Protein AF-A0A7S1PFL6-F1 (afdb_monomer_lite)

Foldseek 3Di:
DDDDPDDPPPDPVVSVVVVVVVVVVVVVVVVVVVVVVVVVVVVVVVLVVVCVVCVVQQFHPDDFPQQFWAWEQEPNDTDTHRSVVCPPPVNVPDPVSVCVGTRQRNADADPVGGRYDD

Radius of gyration: 30.79 Å; chains: 1; bounding box: 65×36×78 Å

Structure (mmCIF, N/CA/C/O backbone):
data_AF-A0A7S1PFL6-F1
#
_entry.id   AF-A0A7S1PFL6-F1
#
loop_
_atom_site.group_PDB
_atom_site.id
_atom_site.type_symbol
_atom_site.label_atom_id
_atom_site.label_alt_id
_atom_site.label_comp_id
_atom_site.label_asym_id
_atom_site.label_entity_id
_atom_site.label_seq_id
_atom_site.pdbx_PDB_ins_code
_atom_site.Cartn_x
_atom_site.Cartn_y
_atom_site.Cartn_z
_atom_site.occupancy
_atom_site.B_iso_or_equiv
_atom_site.auth_seq_id
_atom_site.auth_comp_id
_atom_site.auth_asym_id
_atom_site.auth_atom_id
_atom_site.pdbx_PDB_model_num
ATOM 1 N N . ALA A 1 1 ? -47.171 -23.352 50.674 1.00 37.91 1 ALA A N 1
ATOM 2 C CA . ALA A 1 1 ? -45.908 -22.912 51.295 1.00 37.91 1 ALA A CA 1
ATOM 3 C C . ALA A 1 1 ? -45.288 -21.849 50.395 1.00 37.91 1 ALA A C 1
ATOM 5 O O . ALA A 1 1 ? -44.750 -22.189 49.352 1.00 37.91 1 ALA A O 1
ATOM 6 N N . GLY A 1 2 ? -45.491 -20.568 50.715 1.00 40.59 2 GLY A N 1
ATOM 7 C CA . GLY A 1 2 ? -44.917 -19.449 49.962 1.00 40.59 2 GLY A CA 1
ATOM 8 C C . GLY A 1 2 ? -43.595 -19.048 50.601 1.00 40.59 2 GLY A C 1
ATOM 9 O O . GLY A 1 2 ? -43.602 -18.484 51.691 1.00 40.59 2 GLY A O 1
ATOM 10 N N . GLY A 1 3 ? -42.478 -19.403 49.966 1.00 45.69 3 GLY A N 1
ATOM 11 C CA . GLY A 1 3 ? -41.152 -18.977 50.405 1.00 45.69 3 GLY A CA 1
ATOM 12 C C . GLY A 1 3 ? -41.017 -17.466 50.244 1.00 45.69 3 GLY A C 1
ATOM 13 O O . GLY A 1 3 ? -41.271 -16.936 49.162 1.00 45.69 3 GLY A O 1
ATOM 14 N N . ALA A 1 4 ? -40.666 -16.771 51.325 1.00 55.09 4 ALA A N 1
ATOM 15 C CA . ALA A 1 4 ? -40.353 -15.349 51.273 1.00 55.09 4 ALA A CA 1
ATOM 16 C C . ALA A 1 4 ? -39.186 -15.118 50.292 1.00 55.09 4 ALA A C 1
ATOM 18 O O . ALA A 1 4 ? -38.239 -15.910 50.301 1.00 55.09 4 ALA A O 1
ATOM 19 N N . PRO A 1 5 ? -39.231 -14.072 49.445 1.00 56.28 5 PRO A N 1
ATOM 20 C CA . PRO A 1 5 ? -38.118 -13.768 48.556 1.00 56.28 5 PRO A CA 1
ATOM 21 C C . PRO A 1 5 ? -36.873 -13.497 49.405 1.00 56.28 5 PRO A C 1
ATOM 23 O O . PRO A 1 5 ? -36.945 -12.777 50.400 1.00 56.28 5 PRO A O 1
ATOM 26 N N . ALA A 1 6 ? -35.750 -14.118 49.043 1.00 57.44 6 ALA A N 1
ATOM 27 C CA . ALA A 1 6 ? -34.484 -13.922 49.732 1.00 57.44 6 ALA A CA 1
ATOM 28 C C . ALA A 1 6 ? -34.066 -12.452 49.590 1.00 57.44 6 ALA A C 1
ATOM 30 O O . ALA A 1 6 ? -33.736 -11.992 48.498 1.00 57.44 6 ALA A O 1
ATOM 31 N N . TYR A 1 7 ? -34.144 -11.713 50.693 1.00 56.44 7 TYR A N 1
ATOM 32 C CA . TYR A 1 7 ? -33.687 -10.333 50.773 1.00 56.44 7 TYR A CA 1
ATOM 33 C C . TYR A 1 7 ? -32.175 -10.333 50.972 1.00 56.44 7 TYR A C 1
ATOM 35 O O . TYR A 1 7 ? -31.674 -10.975 51.894 1.00 56.44 7 TYR A O 1
ATOM 43 N N . PHE A 1 8 ? -31.455 -9.617 50.117 1.00 62.88 8 PHE A N 1
ATOM 44 C CA . PHE A 1 8 ? -29.993 -9.582 50.139 1.00 62.88 8 PHE A CA 1
ATOM 45 C C . PHE A 1 8 ? -29.474 -8.695 51.282 1.00 62.88 8 PHE A C 1
ATOM 47 O O . PHE A 1 8 ? -28.469 -9.006 51.913 1.00 62.88 8 PHE A O 1
ATOM 54 N N . THR A 1 9 ? -30.206 -7.625 51.604 1.00 70.69 9 THR A N 1
ATOM 55 C CA . THR A 1 9 ? -29.913 -6.702 52.718 1.00 70.69 9 THR A CA 1
ATOM 56 C C . THR A 1 9 ? -30.956 -6.737 53.838 1.00 70.69 9 THR A C 1
ATOM 58 O O . THR A 1 9 ? -30.802 -6.061 54.852 1.00 70.69 9 THR A O 1
ATOM 61 N N . GLY A 1 10 ? -32.049 -7.489 53.663 1.00 73.31 10 GLY A N 1
ATOM 62 C CA . GLY A 1 10 ? -33.198 -7.490 54.578 1.00 73.31 10 GLY A CA 1
ATOM 63 C C . GLY A 1 10 ? -34.185 -6.331 54.363 1.00 73.31 10 GLY A C 1
ATOM 64 O O . GLY A 1 10 ? -35.217 -6.283 55.030 1.00 73.31 10 GLY A O 1
ATOM 65 N N . CYS A 1 11 ? -33.921 -5.418 53.418 1.00 81.00 11 CYS A N 1
ATOM 66 C CA . CYS A 1 11 ? -34.802 -4.300 53.076 1.00 81.00 11 CYS A CA 1
ATOM 67 C C . CYS A 1 11 ? -35.174 -4.328 51.588 1.00 81.00 11 CYS A C 1
ATOM 69 O O . CYS A 1 11 ? -34.355 -4.040 50.718 1.00 81.00 11 CYS A O 1
ATOM 71 N N . ARG A 1 12 ? -36.453 -4.583 51.281 1.00 83.50 12 ARG A N 1
ATOM 72 C CA . ARG A 1 12 ? -36.951 -4.697 49.897 1.00 83.50 12 ARG A CA 1
ATOM 73 C C . ARG A 1 12 ? -36.659 -3.468 49.031 1.00 83.50 12 ARG A C 1
ATOM 75 O O . ARG A 1 12 ? -36.426 -3.605 47.834 1.00 83.50 12 ARG A O 1
ATOM 82 N N . MET A 1 13 ? -36.723 -2.263 49.603 1.00 83.50 13 MET A N 1
ATOM 83 C CA . MET A 1 13 ? -36.415 -1.040 48.853 1.00 83.50 13 MET A CA 1
ATOM 84 C C . MET A 1 13 ? -34.924 -0.924 48.537 1.00 83.50 13 MET A C 1
ATOM 86 O O . MET A 1 13 ? -34.590 -0.553 47.414 1.00 83.50 13 MET A O 1
ATOM 90 N N . ALA A 1 14 ? -34.055 -1.265 49.494 1.00 83.06 14 ALA A N 1
ATOM 91 C CA . ALA A 1 14 ? -32.610 -1.258 49.293 1.00 83.06 14 ALA A CA 1
ATOM 92 C C . ALA A 1 14 ? -32.198 -2.312 48.256 1.00 83.06 14 ALA A C 1
ATOM 94 O O . ALA A 1 14 ? -31.492 -1.984 47.309 1.00 83.06 14 ALA A O 1
ATOM 95 N N . ASP A 1 15 ? -32.740 -3.529 48.352 1.00 86.38 15 ASP A N 1
ATOM 96 C CA . ASP A 1 15 ? -32.489 -4.598 47.377 1.00 86.38 15 ASP A CA 1
ATOM 97 C C . ASP A 1 15 ? -32.952 -4.204 45.966 1.00 86.38 15 ASP A C 1
ATOM 99 O O . ASP A 1 15 ? -32.229 -4.407 44.990 1.00 86.38 15 ASP A O 1
ATOM 103 N N . ARG A 1 16 ? -34.130 -3.569 45.841 1.00 88.44 16 ARG A N 1
ATOM 104 C CA . ARG A 1 16 ? -34.622 -3.066 44.548 1.00 88.44 16 ARG A CA 1
ATOM 105 C C . ARG A 1 16 ? -33.707 -1.985 43.976 1.00 88.44 16 ARG A C 1
ATOM 107 O O . ARG A 1 16 ? -33.480 -1.970 42.768 1.00 88.44 16 ARG A O 1
ATOM 114 N N . LEU A 1 17 ? -33.215 -1.074 44.816 1.00 89.62 17 LEU A N 1
ATOM 115 C CA . LEU A 1 17 ? -32.305 -0.015 44.387 1.00 89.62 17 LEU A CA 1
ATOM 116 C C . LEU A 1 17 ? -30.981 -0.606 43.895 1.00 89.62 17 LEU A C 1
ATOM 118 O O . LEU A 1 17 ? -30.563 -0.269 42.795 1.00 89.62 17 LEU A O 1
ATOM 122 N N . THR A 1 18 ? -30.374 -1.530 44.646 1.00 88.88 18 THR A N 1
ATOM 123 C CA . THR A 1 18 ? -29.123 -2.196 44.249 1.00 88.88 18 THR A CA 1
ATOM 124 C C . THR A 1 18 ? -29.277 -2.940 42.925 1.00 88.88 18 THR A C 1
ATOM 126 O O . THR A 1 18 ? -28.444 -2.762 42.041 1.00 88.88 18 THR A O 1
ATOM 129 N N . LEU A 1 19 ? -30.365 -3.697 42.745 1.00 90.12 19 LEU A N 1
ATOM 130 C CA . LEU A 1 19 ? -30.636 -4.403 41.489 1.00 90.12 19 LEU A CA 1
ATOM 131 C C . LEU A 1 19 ? -30.808 -3.429 40.312 1.00 90.12 19 LEU A C 1
ATOM 133 O O . LEU A 1 19 ? -30.279 -3.647 39.228 1.00 90.12 19 LEU A O 1
ATOM 137 N N . THR A 1 20 ? -31.534 -2.328 40.527 1.00 91.81 20 THR A N 1
ATOM 138 C CA . THR A 1 20 ? -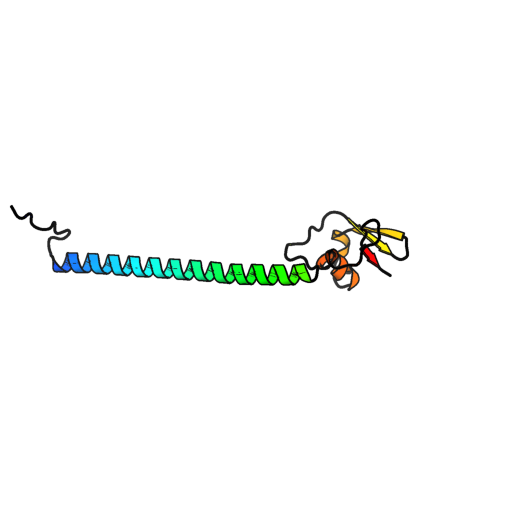31.750 -1.309 39.486 1.00 91.81 20 THR A CA 1
ATOM 139 C C . THR A 1 20 ? -30.435 -0.625 39.112 1.00 91.81 20 THR A C 1
ATOM 141 O O . THR A 1 20 ? -30.165 -0.424 37.931 1.00 91.81 20 THR A O 1
ATOM 144 N N . SER A 1 21 ? -29.596 -0.312 40.103 1.00 92.38 21 SER A N 1
ATOM 145 C CA . SER A 1 21 ? -28.273 0.275 39.887 1.00 92.38 21 SER A CA 1
ATOM 146 C C . SER A 1 21 ? -27.336 -0.673 39.140 1.00 92.38 21 SER A C 1
ATOM 148 O O . SER A 1 21 ? -26.650 -0.229 38.227 1.00 92.38 21 SER A O 1
ATOM 150 N N . GLN A 1 22 ? -27.333 -1.967 39.480 1.00 93.81 22 GLN A N 1
ATOM 151 C CA . GLN A 1 22 ? -26.555 -2.987 38.765 1.00 93.81 22 GLN A CA 1
ATOM 152 C C . GLN A 1 22 ? -26.992 -3.089 37.304 1.00 93.81 22 GLN A C 1
ATOM 154 O O . GLN A 1 22 ? -26.171 -2.910 36.413 1.00 93.81 22 GLN A O 1
ATOM 159 N N . ASN A 1 23 ? -28.295 -3.236 37.056 1.00 94.44 23 ASN A N 1
ATOM 160 C CA . ASN A 1 23 ? -28.827 -3.304 35.695 1.00 94.44 23 ASN A CA 1
ATOM 161 C C . ASN A 1 23 ? -28.504 -2.039 34.885 1.00 94.44 23 ASN A C 1
ATOM 163 O O . ASN A 1 23 ? -28.164 -2.124 33.708 1.00 94.44 23 ASN A O 1
ATOM 167 N N . SER A 1 24 ? -28.592 -0.861 35.511 1.00 94.25 24 SER A N 1
ATOM 168 C CA . SER A 1 24 ? -28.228 0.400 34.861 1.00 94.25 24 SER A CA 1
ATOM 169 C C . SER A 1 24 ? -26.737 0.465 34.533 1.00 94.25 24 SER A C 1
ATOM 171 O O . SER A 1 24 ? -26.374 1.003 33.490 1.00 94.25 24 SER A O 1
ATOM 173 N N . TYR A 1 25 ? -25.874 -0.049 35.411 1.00 95.25 25 TYR A N 1
ATOM 174 C CA . TYR A 1 25 ? -24.432 -0.082 35.188 1.00 95.25 25 TYR A CA 1
ATOM 175 C C . TYR A 1 25 ? -24.062 -1.047 34.055 1.00 95.25 25 TYR A C 1
ATOM 177 O O . TYR A 1 25 ? -23.329 -0.664 33.143 1.00 95.25 25 TYR A O 1
ATOM 185 N N . ASP A 1 26 ? -24.646 -2.246 34.054 1.00 96.38 26 ASP A N 1
ATOM 186 C CA . ASP A 1 26 ? -24.459 -3.244 32.999 1.00 96.38 26 ASP A CA 1
ATOM 187 C C . ASP A 1 26 ? -24.935 -2.718 31.640 1.00 96.38 26 ASP A C 1
ATOM 189 O O . ASP A 1 26 ? -24.269 -2.907 30.623 1.00 96.38 26 ASP A O 1
ATOM 193 N N . GLN A 1 27 ? -26.046 -1.977 31.613 1.00 96.31 27 GLN A N 1
ATOM 194 C CA . GLN A 1 27 ? -26.552 -1.360 30.389 1.00 96.31 27 GLN A CA 1
ATOM 195 C C . GLN A 1 27 ? -25.594 -0.298 29.827 1.00 96.31 27 GLN A C 1
ATOM 197 O O . GLN A 1 27 ? -25.388 -0.245 28.614 1.00 96.31 27 GLN A O 1
ATOM 202 N N . ILE A 1 28 ? -24.987 0.529 30.685 1.00 95.88 28 ILE A N 1
ATOM 203 C CA . ILE A 1 28 ? -23.994 1.531 30.264 1.00 95.88 28 ILE A CA 1
ATOM 204 C C . ILE A 1 28 ? -22.732 0.845 29.738 1.00 95.88 28 ILE A C 1
ATOM 206 O O . ILE A 1 28 ? -22.197 1.256 28.708 1.00 95.88 28 ILE A O 1
ATOM 210 N N . LEU A 1 29 ? -22.268 -0.212 30.412 1.00 96.81 29 LEU A N 1
ATOM 211 C CA . LEU A 1 29 ? -21.127 -1.002 29.951 1.00 96.81 29 LEU A CA 1
ATOM 212 C C . LEU A 1 29 ? -21.396 -1.612 28.577 1.00 96.81 29 LEU A C 1
ATOM 214 O O . LEU A 1 29 ? -20.560 -1.480 27.685 1.00 96.81 29 LEU A O 1
ATOM 218 N N . GLN A 1 30 ? -22.570 -2.214 28.386 1.00 96.62 30 GLN A N 1
ATOM 219 C CA . GLN A 1 30 ? -22.940 -2.803 27.104 1.00 96.62 30 GLN A CA 1
ATOM 220 C C . GLN A 1 30 ? -22.991 -1.742 26.000 1.00 96.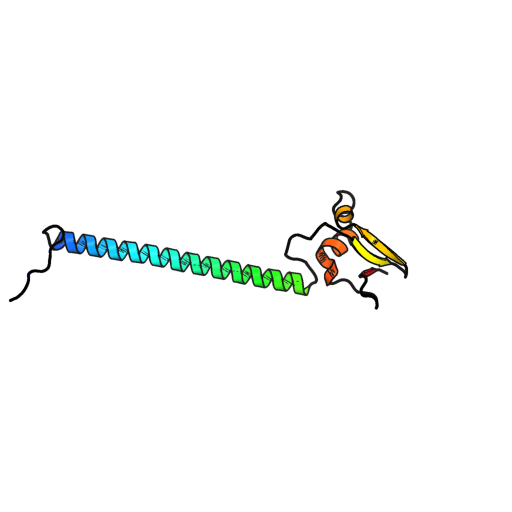62 30 GLN A C 1
ATOM 222 O O . GLN A 1 30 ? -22.400 -1.935 24.944 1.00 96.62 30 GLN A O 1
ATOM 227 N N . GLN A 1 31 ? -23.600 -0.582 26.261 1.00 96.38 31 GLN A N 1
ATOM 228 C CA . GLN A 1 31 ? -23.626 0.523 25.299 1.00 96.38 31 GLN A CA 1
ATOM 229 C C . GLN A 1 31 ? -22.227 1.035 24.947 1.00 96.38 31 GLN A C 1
ATOM 231 O O . GLN A 1 31 ? -21.961 1.344 23.786 1.00 96.38 31 GLN A O 1
ATOM 236 N N . ALA A 1 32 ? -21.328 1.129 25.928 1.00 96.38 32 ALA A N 1
ATOM 237 C CA . ALA A 1 32 ? -19.953 1.551 25.691 1.00 96.38 32 ALA A CA 1
ATOM 238 C C . ALA A 1 32 ? -19.189 0.536 24.826 1.00 96.38 32 ALA A C 1
ATOM 240 O O . ALA A 1 32 ? -18.442 0.935 23.930 1.00 96.38 32 ALA A O 1
ATOM 241 N N . VAL A 1 33 ? -19.401 -0.762 25.062 1.00 97.25 33 VAL A N 1
ATOM 242 C CA . VAL A 1 33 ? -18.838 -1.839 24.237 1.00 97.25 33 VAL A CA 1
ATOM 243 C C . VAL A 1 33 ? -19.395 -1.769 22.818 1.00 97.25 33 VAL A C 1
ATOM 245 O O . VAL A 1 33 ? -18.609 -1.712 21.878 1.00 97.25 33 VAL A O 1
ATOM 248 N N . ASP A 1 34 ? -20.714 -1.680 22.657 1.00 96.75 34 ASP A N 1
ATOM 249 C CA . ASP A 1 34 ? -21.363 -1.620 21.344 1.00 96.75 34 ASP A CA 1
ATOM 250 C C . ASP A 1 34 ? -20.887 -0.399 20.541 1.00 96.75 34 ASP A C 1
ATOM 252 O O . ASP A 1 34 ? -20.574 -0.503 19.352 1.00 96.75 34 ASP A O 1
ATOM 256 N N . PHE A 1 35 ? -20.773 0.762 21.198 1.00 96.00 35 PHE A N 1
ATOM 257 C CA . PHE A 1 35 ? -20.237 1.975 20.586 1.00 96.00 35 PHE A CA 1
ATOM 258 C C . PHE A 1 35 ? -18.786 1.790 20.142 1.00 96.00 35 PHE A C 1
ATOM 260 O O . PHE A 1 35 ? -18.444 2.128 19.008 1.00 96.00 35 PHE A O 1
ATOM 267 N N . LYS A 1 36 ? -17.937 1.230 21.011 1.00 97.06 36 LYS A N 1
ATOM 268 C CA . LYS A 1 36 ? -16.534 0.958 20.690 1.00 97.06 36 LYS A CA 1
ATOM 269 C C . LYS A 1 36 ? -16.420 0.007 19.499 1.00 97.06 36 LYS A C 1
ATOM 271 O O . LYS A 1 36 ? -15.698 0.314 18.558 1.00 97.06 36 LYS A O 1
ATOM 276 N N . THR A 1 37 ? -17.146 -1.108 19.513 1.00 96.81 37 THR A N 1
ATOM 277 C CA . THR A 1 37 ? -17.110 -2.102 18.433 1.00 96.81 37 THR A CA 1
ATOM 278 C C . THR A 1 37 ? -17.579 -1.507 17.111 1.00 96.81 37 THR A C 1
ATOM 280 O O . THR A 1 37 ? -16.977 -1.772 16.072 1.00 96.81 37 THR A O 1
ATOM 283 N N . ARG A 1 38 ? -18.610 -0.655 17.134 1.00 96.44 38 ARG A N 1
ATOM 284 C CA . ARG A 1 38 ? -19.047 0.070 15.939 1.00 96.44 38 ARG A CA 1
ATOM 285 C C . ARG A 1 38 ? -17.970 1.023 15.428 1.00 96.44 38 ARG A C 1
ATOM 287 O O . ARG A 1 38 ? -17.668 0.994 14.243 1.00 96.44 38 ARG A O 1
ATOM 294 N N . ALA A 1 39 ? -17.368 1.819 16.309 1.00 96.12 39 ALA A N 1
ATOM 295 C CA . ALA A 1 39 ? -16.308 2.748 15.931 1.00 96.12 39 ALA A CA 1
ATOM 296 C C . ALA A 1 39 ? -15.080 2.021 15.351 1.00 96.12 39 ALA A C 1
ATOM 298 O O . ALA A 1 39 ? -14.527 2.459 14.347 1.00 96.12 39 ALA A O 1
ATOM 299 N N . GLU A 1 40 ? -14.678 0.890 15.936 1.00 96.44 40 GLU A N 1
ATOM 300 C CA . GLU A 1 40 ? -13.610 0.035 15.399 1.00 96.44 40 GLU A CA 1
ATOM 301 C C . GLU A 1 40 ? -13.976 -0.533 14.020 1.00 96.44 40 GLU A C 1
ATOM 303 O O . GLU A 1 40 ? -13.132 -0.565 13.124 1.00 96.44 40 GLU A O 1
ATOM 308 N N . GLY A 1 41 ? -15.238 -0.932 13.826 1.00 96.94 41 GLY A N 1
ATOM 309 C CA . GLY A 1 41 ? -15.761 -1.367 12.531 1.00 96.94 41 GLY A CA 1
ATOM 310 C C . GLY A 1 41 ? -15.723 -0.265 11.471 1.00 96.94 41 GLY A C 1
ATOM 311 O O . GLY A 1 41 ? -15.244 -0.507 10.366 1.00 96.94 41 GLY A O 1
ATOM 312 N N . ASP A 1 42 ? -16.157 0.947 11.819 1.00 96.19 42 ASP A N 1
ATOM 313 C CA . ASP A 1 42 ? -16.158 2.105 10.919 1.00 96.19 42 ASP A CA 1
ATOM 314 C C . ASP A 1 42 ? -14.721 2.499 10.529 1.00 96.19 42 ASP A C 1
ATOM 316 O O . ASP A 1 42 ? -14.428 2.703 9.351 1.00 96.19 42 ASP A O 1
ATOM 320 N N . VAL A 1 43 ? -13.792 2.536 11.495 1.00 95.69 43 VAL A N 1
ATOM 321 C CA . VAL A 1 43 ? -12.364 2.801 11.233 1.00 95.69 43 VAL A CA 1
ATOM 322 C C . VAL A 1 43 ? -11.776 1.749 10.299 1.00 95.69 43 VAL A C 1
ATOM 324 O O . VAL A 1 43 ? -11.050 2.098 9.365 1.00 95.69 43 VAL A O 1
ATOM 327 N N . LYS A 1 44 ? -12.092 0.471 10.525 1.00 95.31 44 LYS A N 1
ATOM 328 C CA . LYS A 1 44 ? -11.630 -0.611 9.658 1.00 95.31 44 LYS A CA 1
ATOM 329 C C . LYS A 1 44 ? -12.175 -0.456 8.238 1.00 95.31 44 LYS A C 1
ATOM 331 O O . LYS A 1 44 ? -11.389 -0.496 7.303 1.00 95.31 44 LYS A O 1
ATOM 336 N N . ALA A 1 45 ? -13.476 -0.214 8.082 1.00 96.25 45 ALA A N 1
ATOM 337 C CA . ALA A 1 45 ? -14.098 -0.045 6.769 1.00 96.25 45 ALA A CA 1
ATOM 338 C C . ALA A 1 45 ? -13.467 1.109 5.974 1.00 96.25 45 ALA A C 1
ATOM 340 O O . ALA A 1 45 ? -13.142 0.942 4.802 1.00 96.25 45 ALA A O 1
ATOM 341 N N . ILE A 1 46 ? -13.226 2.248 6.630 1.00 95.31 46 ILE A N 1
ATOM 342 C CA . ILE A 1 46 ? -12.543 3.395 6.016 1.00 95.31 46 ILE A CA 1
ATOM 343 C C . ILE A 1 46 ? -11.100 3.034 5.636 1.00 95.31 46 ILE A C 1
ATOM 345 O O . ILE A 1 46 ? -10.626 3.407 4.566 1.00 95.31 46 ILE A O 1
ATOM 349 N N . THR A 1 47 ? -10.387 2.316 6.505 1.00 92.69 47 THR A N 1
ATOM 350 C CA . THR A 1 47 ? -8.999 1.903 6.244 1.00 92.69 47 THR A CA 1
ATOM 351 C C . THR A 1 47 ? -8.918 0.963 5.042 1.00 92.69 47 THR A C 1
ATOM 353 O O . THR A 1 47 ? -8.069 1.162 4.175 1.00 92.69 47 THR A O 1
ATOM 356 N N . ASP A 1 48 ? -9.823 -0.013 4.965 1.00 92.75 48 ASP A N 1
ATOM 357 C CA . ASP A 1 48 ? -9.904 -0.969 3.862 1.00 92.75 48 ASP A CA 1
ATOM 358 C C . ASP A 1 48 ? -10.223 -0.238 2.542 1.00 92.75 48 ASP A C 1
ATOM 360 O O . ASP A 1 48 ? -9.519 -0.421 1.551 1.00 92.75 48 ASP A O 1
ATOM 364 N N . GLU A 1 49 ? -11.189 0.689 2.548 1.00 95.19 49 GLU A N 1
ATOM 365 C CA . GLU A 1 49 ? -11.532 1.508 1.374 1.00 95.19 49 GLU A CA 1
ATOM 366 C C . GLU A 1 49 ? -10.340 2.345 0.876 1.00 95.19 49 GLU A C 1
ATOM 368 O O . GLU A 1 49 ? -10.066 2.414 -0.327 1.00 95.19 49 GLU A O 1
ATOM 373 N N . ILE A 1 50 ? -9.595 2.978 1.787 1.00 90.50 50 ILE A N 1
ATOM 374 C CA . ILE A 1 50 ? -8.408 3.761 1.421 1.00 90.50 50 ILE A CA 1
ATOM 375 C C . ILE A 1 50 ? -7.314 2.851 0.852 1.00 90.50 50 ILE A C 1
ATOM 377 O O . ILE A 1 50 ? -6.701 3.203 -0.160 1.00 90.50 50 ILE A O 1
ATOM 381 N N . SER A 1 51 ? -7.077 1.694 1.470 1.00 88.88 51 SER A N 1
ATOM 382 C CA . SER A 1 51 ? -6.096 0.714 0.997 1.00 88.88 51 SER A CA 1
ATOM 383 C C . SER A 1 51 ? -6.416 0.236 -0.424 1.00 88.88 51 SER A C 1
ATOM 385 O O . SER A 1 51 ? -5.533 0.222 -1.291 1.00 88.88 51 SER A O 1
ATOM 387 N N . ASP A 1 52 ? -7.689 -0.050 -0.704 1.00 90.25 52 ASP A N 1
ATOM 388 C CA . ASP A 1 52 ? -8.164 -0.436 -2.033 1.00 90.25 52 ASP A CA 1
ATOM 389 C C . ASP A 1 52 ? -7.944 0.685 -3.056 1.00 90.25 52 ASP A C 1
ATOM 391 O O . ASP A 1 52 ? -7.428 0.442 -4.151 1.00 90.25 52 ASP A O 1
ATOM 395 N N . MET A 1 53 ? -8.256 1.937 -2.701 1.00 90.69 53 MET A N 1
ATOM 396 C CA . MET A 1 53 ? -8.012 3.092 -3.574 1.00 90.69 53 MET A CA 1
ATOM 397 C C . MET A 1 53 ? -6.524 3.301 -3.887 1.00 90.69 53 MET A C 1
ATOM 399 O O . MET A 1 53 ? -6.175 3.645 -5.021 1.00 90.69 53 MET A O 1
ATOM 403 N N . VAL A 1 54 ? -5.645 3.124 -2.897 1.00 86.62 54 VAL A N 1
ATOM 404 C CA . VAL A 1 54 ? -4.188 3.233 -3.067 1.00 86.62 54 VAL A CA 1
ATOM 405 C C . VAL A 1 54 ? -3.685 2.124 -3.991 1.00 86.62 54 VAL A C 1
ATOM 407 O O . VAL A 1 54 ? -2.985 2.410 -4.967 1.00 86.62 54 VAL A O 1
ATOM 410 N N . SER A 1 55 ? -4.114 0.888 -3.743 1.00 86.00 55 SER A N 1
ATOM 411 C CA . SER A 1 55 ? -3.729 -0.294 -4.520 1.00 86.00 55 SER A CA 1
ATOM 412 C C . SER A 1 55 ? -4.221 -0.222 -5.967 1.00 86.00 55 SER A C 1
ATOM 414 O O . SER A 1 55 ? -3.465 -0.517 -6.893 1.00 86.00 55 SER A O 1
ATOM 416 N N . ALA A 1 56 ? -5.445 0.264 -6.197 1.00 86.62 56 ALA A N 1
ATOM 417 C CA . ALA A 1 56 ? -6.003 0.467 -7.537 1.00 86.62 56 ALA A CA 1
ATOM 418 C C . ALA A 1 56 ? -5.186 1.455 -8.389 1.00 86.62 56 ALA A C 1
ATOM 420 O O . ALA A 1 56 ? -5.215 1.397 -9.617 1.00 86.62 56 ALA A O 1
ATOM 421 N N . ARG A 1 57 ? -4.431 2.357 -7.749 1.00 84.62 57 ARG A N 1
ATOM 422 C CA . ARG A 1 57 ? -3.510 3.299 -8.406 1.00 84.62 57 ARG A CA 1
ATOM 423 C C . ARG A 1 57 ? -2.065 2.788 -8.444 1.00 84.62 57 ARG A C 1
ATOM 425 O O . ARG A 1 57 ? -1.151 3.557 -8.732 1.00 84.62 57 ARG A O 1
ATOM 432 N N . GLY A 1 58 ? -1.850 1.512 -8.124 1.00 81.19 58 GLY A N 1
ATOM 433 C CA . GLY A 1 58 ? -0.535 0.878 -8.071 1.00 81.19 58 GLY A CA 1
ATOM 434 C C . GLY A 1 58 ? 0.324 1.311 -6.882 1.00 81.19 58 GLY A C 1
ATOM 435 O O . GLY A 1 58 ? 1.521 1.023 -6.879 1.00 81.19 58 GLY A O 1
ATOM 436 N N . GLY A 1 59 ? -0.263 2.024 -5.914 1.00 83.38 59 GLY A N 1
ATOM 437 C CA . GLY A 1 59 ? 0.384 2.432 -4.674 1.00 83.38 59 GLY A CA 1
ATOM 438 C C . GLY A 1 59 ? 0.503 1.284 -3.667 1.00 83.38 59 GLY A C 1
ATOM 439 O O . GLY A 1 59 ? -0.289 0.346 -3.708 1.00 83.38 59 GLY A O 1
ATOM 440 N N . MET A 1 60 ? 1.452 1.375 -2.734 1.00 78.62 60 MET A N 1
ATOM 441 C CA . MET A 1 60 ? 1.528 0.475 -1.573 1.00 78.62 60 MET A CA 1
ATOM 442 C C . MET A 1 60 ? 1.032 1.165 -0.302 1.00 78.62 60 MET A C 1
ATOM 444 O O . MET A 1 60 ? 1.489 2.259 0.030 1.00 78.62 60 MET A O 1
ATOM 448 N N . TRP A 1 61 ? 0.104 0.507 0.395 1.00 74.94 61 TRP A N 1
ATOM 449 C CA . TRP A 1 61 ? -0.400 0.934 1.702 1.00 74.94 61 TRP A CA 1
ATOM 450 C C . TRP A 1 61 ? 0.568 0.583 2.841 1.00 74.94 61 TRP A C 1
ATOM 452 O O . TRP A 1 61 ? 0.809 1.398 3.731 1.00 74.94 61 TRP A O 1
ATOM 462 N N . ASP A 1 62 ? 1.157 -0.612 2.782 1.00 72.62 62 ASP A N 1
ATOM 463 C CA . ASP A 1 62 ? 2.088 -1.106 3.793 1.00 72.62 62 ASP A CA 1
ATOM 464 C C . ASP A 1 62 ? 3.490 -0.483 3.668 1.00 72.62 62 ASP A C 1
ATOM 466 O O . ASP A 1 62 ? 3.875 -0.003 2.593 1.00 72.62 62 ASP A O 1
ATOM 470 N N . PRO A 1 63 ? 4.292 -0.502 4.754 1.00 65.75 63 PRO A N 1
ATOM 471 C CA . PRO A 1 63 ? 5.681 -0.076 4.710 1.00 65.75 63 PRO A CA 1
ATOM 472 C C . PRO A 1 63 ? 6.424 -0.820 3.606 1.00 65.75 63 PRO A C 1
ATOM 474 O O . PRO A 1 63 ? 6.442 -2.049 3.563 1.00 65.75 63 PRO A O 1
ATOM 477 N N . ILE A 1 64 ? 7.042 -0.054 2.713 1.00 69.12 64 ILE A N 1
ATOM 478 C CA . ILE A 1 64 ? 7.769 -0.616 1.584 1.00 69.12 64 ILE A CA 1
ATOM 479 C C . ILE A 1 64 ? 8.916 -1.455 2.124 1.00 69.12 64 ILE A C 1
ATOM 481 O O . ILE A 1 64 ? 9.769 -0.929 2.841 1.00 69.12 64 ILE A O 1
ATOM 485 N N . ASP A 1 65 ? 8.957 -2.728 1.737 1.00 72.31 65 ASP A N 1
ATOM 486 C CA . ASP A 1 65 ? 10.156 -3.535 1.904 1.00 72.31 65 ASP A CA 1
ATOM 487 C C . ASP A 1 65 ? 11.319 -2.824 1.198 1.00 72.31 65 ASP A C 1
ATOM 489 O O . ASP A 1 65 ? 11.310 -2.624 -0.026 1.00 72.31 65 ASP A O 1
ATOM 493 N N . THR A 1 66 ? 12.271 -2.358 2.007 1.00 82.62 66 THR A N 1
ATOM 494 C CA . THR A 1 66 ? 13.418 -1.566 1.561 1.00 82.62 66 THR A CA 1
ATOM 495 C C . THR A 1 66 ? 14.591 -2.431 1.132 1.00 82.62 66 THR A C 1
ATOM 497 O O . THR A 1 66 ? 15.582 -1.892 0.628 1.00 82.62 66 THR A O 1
ATOM 500 N N . ASP A 1 67 ? 14.498 -3.740 1.354 1.00 84.44 67 ASP A N 1
ATOM 501 C CA . ASP A 1 67 ? 15.546 -4.687 1.026 1.00 84.44 67 ASP A CA 1
ATOM 502 C C . ASP A 1 67 ? 15.409 -5.174 -0.423 1.00 84.44 67 ASP A C 1
ATOM 504 O O . ASP A 1 67 ? 14.339 -5.156 -1.033 1.00 84.44 67 ASP A O 1
ATOM 508 N N . GLY A 1 68 ? 16.539 -5.564 -1.014 1.00 88.56 68 GLY A N 1
ATOM 509 C CA . GLY A 1 68 ? 16.602 -6.040 -2.395 1.00 88.56 68 GLY A CA 1
ATOM 510 C C . GLY A 1 68 ? 16.629 -4.945 -3.467 1.00 88.56 68 GLY A C 1
ATOM 511 O O . GLY A 1 68 ? 16.931 -3.768 -3.224 1.00 88.56 68 GLY A O 1
ATOM 512 N N . GLU A 1 69 ? 16.358 -5.374 -4.698 1.00 90.88 69 GLU A N 1
ATOM 513 C CA . GLU A 1 69 ? 16.542 -4.586 -5.916 1.00 90.88 69 GLU A CA 1
ATOM 514 C C . GLU A 1 69 ? 15.280 -4.609 -6.786 1.00 90.88 69 GLU A C 1
ATOM 516 O O . GLU A 1 69 ? 14.577 -5.616 -6.883 1.00 90.88 69 GLU A O 1
ATOM 521 N N . ALA A 1 70 ? 14.989 -3.478 -7.424 1.00 89.00 70 ALA A N 1
ATOM 522 C CA . ALA A 1 70 ? 14.022 -3.377 -8.506 1.00 89.00 70 ALA A CA 1
ATOM 523 C C . ALA A 1 70 ? 14.765 -3.445 -9.846 1.00 89.00 70 ALA A C 1
ATOM 525 O O . ALA A 1 70 ? 15.708 -2.687 -10.061 1.00 89.00 70 ALA A O 1
ATOM 526 N N . HIS A 1 71 ? 14.337 -4.327 -10.748 1.00 93.25 71 HIS A N 1
ATOM 527 C CA . HIS A 1 71 ? 14.888 -4.402 -12.101 1.00 93.25 71 HIS A CA 1
ATOM 528 C C . HIS A 1 71 ? 14.148 -3.421 -13.008 1.00 93.25 71 HIS A C 1
ATOM 530 O O . HIS A 1 71 ? 12.928 -3.516 -13.175 1.00 93.25 71 HIS A O 1
ATOM 536 N N . VAL A 1 72 ? 14.896 -2.467 -13.558 1.00 93.88 72 VAL A N 1
ATOM 537 C CA . VAL A 1 72 ? 14.369 -1.367 -14.365 1.00 93.88 72 VAL A CA 1
ATOM 538 C C . VAL A 1 72 ? 14.990 -1.418 -15.755 1.00 93.88 72 VAL A C 1
ATOM 540 O O . VAL A 1 72 ? 16.196 -1.246 -15.898 1.00 93.88 72 VAL A O 1
ATOM 543 N N . ASN A 1 73 ? 14.174 -1.639 -16.776 1.00 94.38 73 ASN A N 1
ATOM 544 C CA . ASN A 1 73 ? 14.553 -1.515 -18.173 1.00 94.38 73 ASN A CA 1
ATOM 545 C C . ASN A 1 73 ? 14.446 -0.046 -18.603 1.00 94.38 73 ASN A C 1
ATOM 547 O O . ASN A 1 73 ? 13.349 0.507 -18.659 1.00 94.38 73 ASN A O 1
ATOM 551 N N . ALA A 1 74 ? 15.586 0.577 -18.901 1.00 90.69 74 ALA A N 1
ATOM 552 C CA . ALA A 1 74 ? 15.664 1.929 -19.438 1.00 90.69 74 ALA A CA 1
ATOM 553 C C . ALA A 1 74 ? 16.328 1.892 -20.819 1.00 90.69 74 ALA A C 1
ATOM 555 O O . ALA A 1 74 ? 17.512 1.568 -20.943 1.00 90.69 74 ALA A O 1
ATOM 556 N N . GLY A 1 75 ? 15.557 2.188 -21.868 1.00 86.69 75 GLY A N 1
ATOM 557 C CA . GLY A 1 75 ? 16.061 2.199 -23.247 1.00 86.69 75 GLY A CA 1
ATOM 558 C C . GLY A 1 75 ? 16.593 0.848 -23.754 1.00 86.69 75 GLY A C 1
ATOM 559 O O . GLY A 1 75 ? 17.487 0.827 -24.598 1.00 86.69 75 GLY A O 1
ATOM 560 N N . GLY A 1 76 ? 16.083 -0.275 -23.234 1.00 89.44 76 GLY A N 1
ATOM 561 C CA . GLY A 1 76 ? 16.498 -1.632 -23.614 1.00 89.44 76 GLY A CA 1
ATOM 562 C C . GLY A 1 76 ? 17.612 -2.229 -22.748 1.00 89.44 76 GLY A C 1
ATOM 563 O O . GLY A 1 76 ? 18.013 -3.368 -22.980 1.00 89.44 76 GLY A O 1
ATOM 564 N N . VAL A 1 77 ? 18.109 -1.491 -21.751 1.00 92.88 77 VAL A N 1
ATOM 565 C CA . VAL A 1 77 ? 19.112 -1.975 -20.793 1.00 92.88 77 VAL A CA 1
ATOM 566 C C . VAL A 1 77 ? 18.468 -2.138 -19.422 1.00 92.88 77 VAL A C 1
ATOM 568 O O . VAL A 1 77 ? 17.842 -1.211 -18.912 1.00 92.88 77 VAL A O 1
ATOM 571 N N . VAL A 1 78 ? 18.639 -3.311 -18.812 1.00 94.88 78 VAL A N 1
ATOM 572 C CA . VAL A 1 78 ? 18.100 -3.614 -17.481 1.00 94.88 78 VAL A CA 1
ATOM 573 C C . VAL A 1 78 ? 19.119 -3.243 -16.406 1.00 94.88 78 VAL A C 1
ATOM 575 O O . VAL A 1 78 ? 20.237 -3.757 -1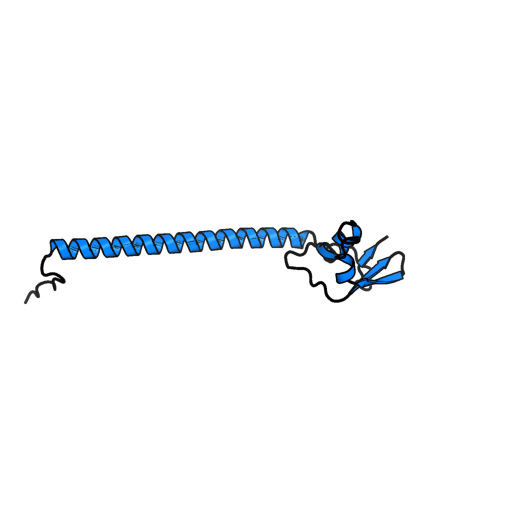6.389 1.00 94.88 78 VAL A O 1
ATOM 578 N N . PHE A 1 79 ? 18.712 -2.370 -15.488 1.00 93.75 79 PHE A N 1
ATOM 579 C CA . PHE A 1 79 ? 19.499 -1.924 -14.347 1.00 93.75 79 PHE A CA 1
ATOM 580 C C . PHE A 1 79 ? 18.903 -2.462 -13.042 1.00 93.75 79 PHE A C 1
ATOM 582 O O . PHE A 1 79 ? 17.712 -2.249 -12.787 1.00 93.75 79 PHE A O 1
ATOM 589 N N . PRO A 1 80 ? 19.707 -3.105 -12.181 1.00 94.00 80 PRO A N 1
ATOM 590 C CA . PRO A 1 80 ? 19.309 -3.343 -10.805 1.00 94.00 80 PRO A CA 1
ATOM 591 C C . PRO A 1 80 ? 19.351 -2.022 -10.027 1.00 94.00 80 PRO A C 1
ATOM 593 O O . PRO A 1 80 ? 20.365 -1.322 -9.991 1.00 94.00 80 PRO A O 1
ATOM 596 N N . VAL A 1 81 ? 18.234 -1.665 -9.398 1.00 91.88 81 VAL A N 1
ATOM 597 C CA . VAL A 1 81 ? 18.096 -0.454 -8.587 1.00 91.88 81 VAL A CA 1
ATOM 598 C C . VAL A 1 81 ? 17.843 -0.849 -7.140 1.00 91.88 81 VAL A C 1
ATOM 600 O O . VAL A 1 81 ? 16.791 -1.391 -6.804 1.00 91.88 81 VAL A O 1
ATOM 603 N N . SER A 1 82 ? 18.792 -0.543 -6.257 1.00 92.44 82 SER A N 1
ATOM 604 C CA . SER A 1 82 ? 18.634 -0.792 -4.822 1.00 92.44 82 SER A CA 1
ATOM 605 C C . SER A 1 82 ? 17.477 0.026 -4.242 1.00 92.44 82 SER A C 1
ATOM 607 O O . SER 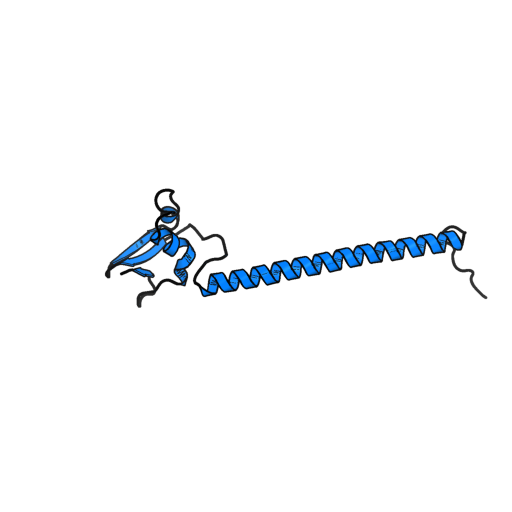A 1 82 ? 17.486 1.260 -4.291 1.00 92.44 82 SER A O 1
ATOM 609 N N . ARG A 1 83 ? 16.516 -0.656 -3.610 1.00 90.75 83 ARG A N 1
ATOM 610 C CA . ARG A 1 83 ? 15.364 -0.017 -2.950 1.00 90.75 83 ARG A CA 1
ATOM 611 C C . ARG A 1 83 ? 15.800 0.896 -1.807 1.00 90.75 83 ARG A C 1
ATOM 613 O O . ARG A 1 83 ? 15.346 2.032 -1.686 1.00 90.75 83 ARG A O 1
ATOM 620 N N . ARG A 1 84 ? 16.788 0.458 -1.027 1.00 91.56 84 ARG A N 1
ATOM 621 C CA . ARG A 1 84 ? 17.404 1.274 0.024 1.00 91.56 84 ARG A CA 1
ATOM 622 C C . ARG A 1 84 ? 18.081 2.532 -0.525 1.00 91.56 84 ARG A C 1
ATOM 624 O O . ARG A 1 84 ? 17.994 3.590 0.097 1.00 91.56 84 ARG A O 1
ATOM 631 N N . ALA A 1 85 ? 18.736 2.445 -1.684 1.00 90.88 85 ALA A N 1
ATOM 632 C CA . ALA A 1 85 ? 19.385 3.604 -2.295 1.00 90.88 85 ALA A CA 1
ATOM 633 C C . ALA A 1 85 ? 18.370 4.685 -2.707 1.00 90.88 85 ALA A C 1
ATOM 635 O O . ALA A 1 85 ? 18.649 5.876 -2.552 1.00 90.88 85 ALA A O 1
ATOM 636 N N . LEU A 1 86 ? 17.173 4.285 -3.152 1.00 90.75 86 LEU A N 1
ATOM 637 C CA . LEU A 1 86 ? 16.089 5.206 -3.513 1.00 90.75 86 LEU A CA 1
ATOM 638 C C . LEU A 1 86 ? 15.562 6.019 -2.320 1.00 90.75 86 LEU A C 1
ATOM 640 O O . LEU A 1 86 ? 15.059 7.126 -2.510 1.00 90.75 86 LEU A O 1
ATOM 644 N N . LEU A 1 87 ? 15.737 5.521 -1.092 1.00 88.00 87 LEU A N 1
ATOM 645 C CA . LEU A 1 87 ? 15.353 6.214 0.143 1.00 88.00 87 LEU A CA 1
ATOM 646 C C . LEU A 1 87 ? 16.418 7.176 0.680 1.00 88.00 87 LEU A C 1
ATOM 648 O O . LEU A 1 87 ? 16.147 7.929 1.621 1.00 88.00 87 LEU A O 1
ATOM 652 N N . MET A 1 88 ? 17.625 7.190 0.104 1.00 89.94 88 MET A N 1
ATOM 653 C CA . MET A 1 88 ? 18.662 8.125 0.539 1.00 89.94 88 MET A CA 1
ATOM 654 C C . MET A 1 88 ? 18.190 9.578 0.358 1.00 89.94 88 MET A C 1
ATOM 656 O O . MET A 1 88 ? 17.467 9.867 -0.598 1.00 89.94 88 MET A O 1
ATOM 660 N N . PRO A 1 89 ? 18.608 10.526 1.222 1.00 88.44 89 PRO A N 1
ATOM 661 C CA . PRO A 1 89 ? 18.081 11.895 1.224 1.00 88.44 89 PRO A CA 1
ATOM 662 C C . PRO A 1 89 ? 18.099 12.598 -0.140 1.00 88.44 89 PRO A C 1
ATOM 664 O O . PRO A 1 89 ? 17.167 13.323 -0.471 1.00 88.44 89 PRO A O 1
ATOM 667 N N . PHE A 1 90 ? 19.128 12.347 -0.953 1.00 88.56 90 PHE A N 1
ATOM 668 C CA . PHE A 1 90 ? 19.262 12.934 -2.288 1.00 88.56 90 PHE A CA 1
ATOM 669 C C . PHE A 1 90 ? 18.386 12.255 -3.361 1.00 88.56 90 PHE A C 1
ATOM 671 O O . PHE A 1 90 ? 18.104 12.849 -4.401 1.00 88.56 90 PHE A O 1
ATOM 678 N N . MET A 1 91 ? 17.952 11.016 -3.120 1.00 89.44 91 MET A N 1
ATOM 679 C CA . MET A 1 91 ? 17.150 10.220 -4.050 1.00 89.44 91 MET A CA 1
ATOM 680 C C . MET A 1 91 ? 15.659 10.299 -3.752 1.00 89.44 91 MET A C 1
ATOM 682 O O . MET A 1 91 ? 14.885 10.433 -4.694 1.00 89.44 91 MET A O 1
ATOM 686 N N . LYS A 1 92 ? 15.248 10.285 -2.479 1.00 85.69 92 LYS A N 1
ATOM 687 C CA . LYS A 1 92 ? 13.837 10.130 -2.077 1.00 85.69 92 LYS A CA 1
ATOM 688 C C . LYS A 1 92 ? 12.895 11.243 -2.549 1.00 85.69 92 LYS A C 1
ATOM 690 O O . LYS A 1 92 ? 11.686 11.065 -2.548 1.00 85.69 92 LYS A O 1
ATOM 695 N N . HIS A 1 93 ? 13.443 12.396 -2.931 1.00 85.50 93 HIS A N 1
ATOM 696 C CA . HIS A 1 93 ? 12.679 13.529 -3.461 1.00 85.50 93 HIS A CA 1
ATOM 697 C C . HIS A 1 93 ? 12.650 13.579 -4.990 1.00 85.50 93 HIS A C 1
ATOM 699 O O . HIS A 1 93 ? 11.962 14.421 -5.565 1.00 85.50 93 HIS A O 1
ATOM 705 N N . ARG A 1 94 ? 13.395 12.702 -5.671 1.00 89.75 94 ARG A N 1
ATOM 706 C CA . ARG A 1 94 ? 13.322 12.603 -7.126 1.00 89.75 94 ARG A CA 1
ATOM 707 C C . ARG A 1 94 ? 12.047 11.876 -7.507 1.00 89.75 94 ARG A C 1
ATOM 709 O O . ARG A 1 94 ? 11.759 10.811 -6.967 1.00 89.75 94 ARG A O 1
ATOM 716 N N . TYR A 1 95 ? 11.348 12.432 -8.491 1.00 87.69 95 TYR A N 1
ATOM 717 C CA . TYR A 1 95 ? 10.102 11.877 -9.009 1.00 87.69 95 TYR A CA 1
ATOM 718 C C . TYR A 1 95 ? 10.221 10.380 -9.314 1.00 87.69 95 TYR A C 1
ATOM 720 O O . TYR A 1 95 ? 9.405 9.590 -8.849 1.00 87.69 95 TYR A O 1
ATOM 728 N N . ILE A 1 96 ? 11.296 9.973 -9.997 1.00 88.31 96 ILE A N 1
ATOM 729 C CA . ILE A 1 96 ? 11.483 8.568 -10.355 1.00 88.31 96 ILE A CA 1
ATOM 730 C C . ILE A 1 96 ? 11.662 7.651 -9.140 1.00 88.31 96 ILE A C 1
ATOM 732 O O . ILE A 1 96 ? 11.097 6.564 -9.109 1.00 88.31 96 ILE A O 1
ATOM 736 N N . SER A 1 97 ? 12.376 8.095 -8.105 1.00 90.38 97 SER A N 1
ATOM 737 C CA . SER A 1 97 ? 12.538 7.315 -6.876 1.00 90.38 97 SER A CA 1
ATOM 738 C C . SER A 1 97 ? 11.207 7.127 -6.164 1.00 90.38 97 SER A C 1
ATOM 740 O O . SER A 1 97 ? 10.930 6.038 -5.679 1.00 90.38 97 SER A O 1
ATOM 742 N N . VAL A 1 98 ? 10.367 8.168 -6.133 1.00 88.31 98 VAL A N 1
ATOM 743 C CA . VAL A 1 98 ? 9.021 8.084 -5.553 1.00 88.31 98 VAL A CA 1
ATOM 744 C C . VAL A 1 98 ? 8.171 7.077 -6.324 1.00 88.31 98 VAL A C 1
ATOM 746 O O . VAL A 1 98 ? 7.534 6.230 -5.705 1.00 88.31 98 VAL A O 1
ATOM 749 N N . MET A 1 99 ? 8.206 7.115 -7.658 1.00 89.06 99 MET A N 1
ATOM 750 C CA . MET A 1 99 ? 7.466 6.166 -8.495 1.00 89.06 99 MET A CA 1
ATOM 751 C C . MET A 1 99 ? 7.934 4.725 -8.273 1.00 89.06 99 MET A C 1
ATOM 753 O O . MET A 1 99 ? 7.114 3.844 -8.036 1.00 89.06 99 MET A O 1
ATOM 757 N N . LEU A 1 100 ? 9.247 4.489 -8.285 1.00 89.62 100 LEU A N 1
ATOM 758 C CA . LEU A 1 100 ? 9.825 3.160 -8.080 1.00 89.62 100 LEU A CA 1
ATOM 759 C C . LEU A 1 100 ? 9.598 2.623 -6.661 1.00 89.62 100 LEU A C 1
ATOM 761 O O . LEU A 1 100 ? 9.444 1.419 -6.487 1.00 89.62 100 LEU A O 1
ATOM 765 N N . MET A 1 101 ? 9.569 3.492 -5.649 1.00 88.06 101 MET A N 1
ATOM 766 C CA . MET A 1 101 ? 9.363 3.067 -4.264 1.00 88.06 101 MET A CA 1
ATOM 767 C C . MET A 1 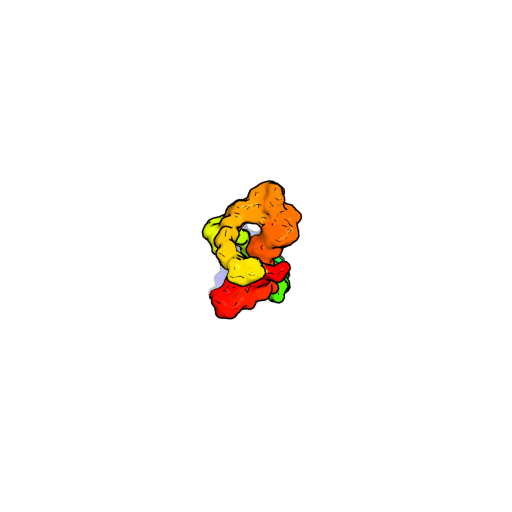101 ? 7.892 2.862 -3.935 1.00 88.06 101 MET A C 1
ATOM 769 O O . MET A 1 101 ? 7.541 1.840 -3.362 1.00 88.06 101 MET A O 1
ATOM 773 N N . HIS A 1 102 ? 7.027 3.809 -4.288 1.00 86.12 102 HIS A N 1
ATOM 774 C CA . HIS A 1 102 ? 5.647 3.821 -3.809 1.00 86.12 102 HIS A CA 1
ATOM 775 C C . HIS A 1 102 ? 4.643 3.316 -4.837 1.00 86.12 102 HIS A C 1
ATOM 777 O O . HIS A 1 102 ? 3.572 2.881 -4.432 1.00 86.12 102 HIS A O 1
ATOM 783 N N . HIS A 1 103 ? 4.974 3.356 -6.131 1.00 86.56 103 HIS A N 1
ATOM 784 C CA . HIS A 1 103 ? 4.022 3.132 -7.224 1.00 86.56 103 HIS A CA 1
ATOM 785 C C . HIS A 1 103 ? 4.476 2.080 -8.245 1.00 86.56 103 HIS A C 1
ATOM 787 O O . HIS A 1 103 ? 3.933 2.015 -9.347 1.00 86.56 103 HIS A O 1
ATOM 793 N N . ALA A 1 104 ? 5.452 1.234 -7.900 1.00 85.12 104 ALA A N 1
ATOM 794 C CA . ALA A 1 104 ? 6.016 0.247 -8.824 1.00 85.12 104 ALA A CA 1
ATOM 795 C C . ALA A 1 104 ? 4.971 -0.701 -9.434 1.00 85.12 104 ALA A C 1
ATOM 797 O O . ALA A 1 104 ? 5.134 -1.141 -10.569 1.00 85.12 104 ALA A O 1
ATOM 798 N N . GLY A 1 105 ? 3.891 -1.004 -8.705 1.00 84.44 105 GLY A N 1
ATOM 799 C CA . GLY A 1 105 ? 2.802 -1.851 -9.199 1.00 84.44 105 GLY A CA 1
ATOM 800 C C . GLY A 1 105 ? 2.008 -1.231 -10.353 1.00 84.44 105 GLY A C 1
ATOM 801 O O . GLY A 1 105 ? 1.433 -1.967 -11.148 1.00 84.44 105 GLY A O 1
ATOM 802 N N . GLY A 1 106 ? 2.001 0.101 -10.460 1.00 85.50 106 GLY A N 1
ATOM 803 C CA . GLY A 1 106 ? 1.314 0.847 -11.517 1.00 85.50 106 GLY A CA 1
ATOM 804 C C . GLY A 1 106 ? 2.208 1.251 -12.690 1.00 85.50 106 GLY A C 1
ATOM 805 O O . GLY A 1 106 ? 1.722 1.880 -13.628 1.00 85.50 106 GLY A O 1
ATOM 806 N N . LEU A 1 107 ? 3.505 0.933 -12.648 1.00 90.00 107 LEU A N 1
ATOM 807 C CA . LEU A 1 107 ? 4.428 1.254 -13.734 1.00 90.00 107 LEU A CA 1
ATOM 808 C C . LEU A 1 107 ? 4.296 0.250 -14.891 1.00 90.00 107 LEU A C 1
ATOM 810 O O . LEU A 1 107 ? 4.045 -0.935 -14.645 1.00 90.00 107 LEU A O 1
ATOM 814 N N . PRO A 1 108 ? 4.487 0.696 -16.148 1.00 91.44 108 PRO A N 1
ATOM 815 C CA . PRO A 1 108 ? 4.527 -0.209 -17.288 1.00 91.44 108 PRO A CA 1
ATOM 816 C C . PRO A 1 108 ? 5.670 -1.212 -17.123 1.00 91.44 108 PRO A C 1
ATOM 818 O O . PRO A 1 108 ? 6.697 -0.921 -16.504 1.00 91.44 108 PRO A O 1
ATOM 821 N N . LYS A 1 109 ? 5.474 -2.407 -17.680 1.00 93.56 109 LYS A N 1
ATOM 822 C CA . LYS A 1 109 ? 6.455 -3.487 -17.637 1.00 93.56 109 LYS A CA 1
ATOM 823 C C . LYS A 1 109 ? 6.806 -3.951 -19.040 1.00 93.56 109 LYS A C 1
ATOM 825 O O . LYS A 1 109 ? 5.945 -3.945 -19.920 1.00 93.56 109 LYS A O 1
ATOM 830 N N . ASP A 1 110 ? 8.058 -4.342 -19.227 1.00 93.69 110 ASP A N 1
ATOM 831 C CA . ASP A 1 110 ? 8.503 -5.013 -20.444 1.00 93.69 110 ASP A CA 1
ATOM 832 C C . ASP A 1 110 ? 7.971 -6.471 -20.499 1.00 93.69 110 ASP A C 1
ATOM 834 O O . ASP A 1 110 ? 7.358 -6.941 -19.532 1.00 93.69 110 A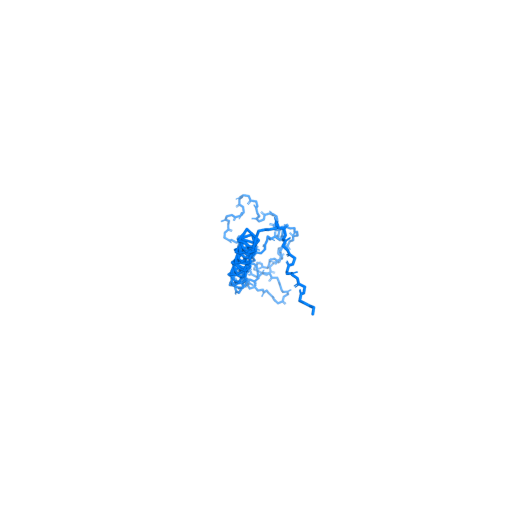SP A O 1
ATOM 838 N N . PRO A 1 111 ? 8.150 -7.201 -21.621 1.00 92.94 111 PRO A N 1
ATOM 839 C CA . PRO A 1 111 ? 7.684 -8.586 -21.748 1.00 92.94 111 PRO A CA 1
ATOM 840 C C . PRO A 1 111 ? 8.276 -9.560 -20.719 1.00 92.94 111 PRO A C 1
ATOM 842 O O . PRO A 1 111 ? 7.647 -10.576 -20.424 1.00 92.94 111 PRO A O 1
ATOM 845 N N . ASP A 1 112 ? 9.448 -9.244 -20.165 1.00 92.62 112 ASP A N 1
ATOM 846 C CA . ASP A 1 112 ? 10.129 -10.035 -19.136 1.00 92.62 112 ASP A CA 1
ATOM 847 C C . ASP A 1 112 ? 9.659 -9.665 -17.712 1.00 92.62 112 ASP A C 1
ATOM 849 O O . ASP A 1 112 ? 10.016 -10.317 -16.730 1.00 92.62 112 ASP A O 1
ATOM 853 N N . GLY A 1 113 ? 8.799 -8.648 -17.587 1.00 90.50 113 GLY A N 1
ATOM 854 C CA . GLY A 1 113 ? 8.188 -8.209 -16.337 1.00 90.50 113 GLY A CA 1
ATOM 855 C C . GLY A 1 113 ? 8.991 -7.157 -15.567 1.00 90.50 113 GLY A C 1
ATOM 856 O O . GLY A 1 113 ? 8.618 -6.835 -14.433 1.00 90.50 113 GLY A O 1
ATOM 857 N N . HIS A 1 114 ? 10.057 -6.603 -16.147 1.00 93.25 114 HIS A N 1
ATOM 858 C CA . HIS A 1 114 ? 10.831 -5.516 -15.548 1.00 93.25 114 HIS A CA 1
ATOM 859 C C . HIS A 1 114 ? 10.098 -4.187 -15.686 1.00 93.25 114 HIS A C 1
ATOM 861 O O . HIS A 1 114 ? 9.390 -3.957 -16.663 1.00 93.25 114 HIS A O 1
ATOM 867 N N . ILE A 1 115 ? 10.300 -3.280 -14.730 1.00 92.69 115 ILE A N 1
ATOM 868 C CA . ILE A 1 115 ? 9.737 -1.928 -14.807 1.00 92.69 115 ILE A CA 1
ATOM 869 C C . ILE A 1 115 ? 10.346 -1.221 -16.017 1.00 92.69 115 ILE A C 1
ATOM 871 O O . ILE A 1 115 ? 11.565 -1.123 -16.106 1.00 92.69 115 ILE A O 1
ATOM 875 N N . TYR A 1 116 ? 9.516 -0.710 -16.918 1.00 92.88 116 TYR A N 1
ATOM 876 C CA . TYR A 1 116 ? 9.962 -0.049 -18.138 1.00 92.88 116 TYR A CA 1
ATOM 877 C C . TYR A 1 116 ? 9.892 1.473 -18.003 1.00 92.88 116 TYR A C 1
ATOM 879 O O . TYR A 1 116 ? 8.865 2.018 -17.597 1.00 92.88 116 TYR A O 1
ATOM 887 N N . LEU A 1 117 ? 10.983 2.158 -18.340 1.00 87.88 117 LEU A N 1
ATOM 888 C CA . LEU A 1 117 ? 11.073 3.616 -18.381 1.00 87.88 117 LEU A CA 1
ATOM 889 C C . LEU A 1 117 ? 11.640 4.038 -19.746 1.00 87.88 117 LEU A C 1
ATOM 891 O O . LEU A 1 117 ? 12.731 3.599 -20.116 1.00 87.88 117 LEU A O 1
ATOM 895 N N . GLU A 1 118 ? 10.907 4.881 -20.477 1.00 74.88 118 GLU A N 1
ATOM 896 C CA . GLU A 1 118 ? 11.373 5.526 -21.721 1.00 74.88 118 GLU A CA 1
ATOM 897 C C . GLU A 1 118 ? 12.148 6.819 -21.454 1.00 74.88 118 GLU A C 1
ATOM 899 O O . GLU A 1 118 ? 11.736 7.592 -20.554 1.00 74.88 118 GLU A O 1
#

Sequence (118 aa):
AGGAPAYFTGCRMADRLTLTSQNSYDQILQQAVDFKTRAEGDVKAITDEISDMVSARGGMWDPIDTDGEAHVNAGGVVFPVSRRALLMPFMKHRYISVMLMHHAGGLPKDPDGHIYLE

Organism: NCBI:txid1169539

Secondary structure (DSSP, 8-state):
--PPP--SSS-HHHHHHHHHHHHHHHHHHHHHHHHHHHHHHHHHHHHHHHHHHHHHTT---SPP--SSEEEEEETTEEEEEEHHHHTSTTTTTSHHHHHHHH-GGGS-B-TTSPEEE-

pLDDT: mean 86.84, std 11.63, range [37.91, 97.25]